Protein AF-A0A1V3IR26-F1 (afdb_monomer)

Radius of gyration: 24.09 Å; Cα contacts (8 Å, |Δi|>4): 72; chains: 1; bounding box: 45×30×76 Å

Solvent-accessible surface area (backbone atoms only — not comparable to full-atom values): 7790 Å² total; per-residue (Å²): 135,75,98,66,91,88,85,86,86,74,95,70,88,86,88,87,86,68,99,61,92,83,86,86,86,71,98,67,89,87,85,87,88,72,95,70,89,87,85,87,87,64,99,83,71,88,87,88,87,68,71,52,48,78,52,74,57,92,97,41,42,51,62,55,57,50,42,51,50,34,50,50,52,16,51,51,26,44,50,58,23,63,40,63,63,95,84,47,71,50,49,95,56,20,68,58,27,42,52,48,17,54,48,26,53,57,52,34,67,68,50,59,74,37,50,104

Mean predicted aligned error: 4.38 Å

Nearest PDB structures (foldseek):
  9fu0-assembly1_T  TM=4.563E-01  e=4.150E+00  Mycolicibacterium smegmatis

Structure (mmCIF, N/CA/C/O backbone):
data_AF-A0A1V3IR26-F1
#
_entry.id   AF-A0A1V3IR26-F1
#
loop_
_atom_site.group_PDB
_atom_site.id
_atom_site.type_symbol
_atom_site.label_atom_id
_atom_site.label_alt_id
_atom_site.label_comp_id
_atom_site.label_asym_id
_atom_site.label_entity_id
_atom_site.label_seq_id
_atom_site.pdbx_PDB_ins_code
_atom_site.Cartn_x
_atom_site.Cartn_y
_atom_site.Cartn_z
_atom_site.occupancy
_atom_site.B_iso_or_equiv
_atom_site.auth_seq_id
_atom_site.auth_comp_id
_atom_site.auth_asym_id
_atom_site.auth_atom_id
_atom_site.pdbx_PDB_model_num
ATOM 1 N N . MET A 1 1 ? -9.470 5.929 36.779 1.00 62.53 1 MET A N 1
ATOM 2 C CA . MET A 1 1 ? -8.457 4.977 36.271 1.00 62.53 1 MET A CA 1
ATOM 3 C C . MET A 1 1 ? -8.829 3.602 36.800 1.00 62.53 1 MET A C 1
ATOM 5 O O . MET A 1 1 ? -9.059 3.490 37.995 1.00 62.53 1 MET A O 1
ATOM 9 N N . THR A 1 2 ? -8.963 2.588 35.948 1.00 69.56 2 THR A N 1
ATOM 10 C CA . THR A 1 2 ? -9.075 1.187 36.389 1.00 69.56 2 THR A CA 1
ATOM 11 C C . THR A 1 2 ? -7.667 0.617 36.512 1.00 69.56 2 THR A C 1
ATOM 13 O O . THR A 1 2 ? -6.951 0.566 35.518 1.00 69.56 2 THR A O 1
ATOM 16 N N . GLY A 1 3 ? -7.253 0.212 37.713 1.00 81.50 3 GLY A N 1
ATOM 17 C CA . GLY A 1 3 ? -5.936 -0.391 37.977 1.00 81.50 3 GLY A CA 1
ATOM 18 C C . GLY A 1 3 ? -5.819 -1.856 37.538 1.00 81.50 3 GLY A C 1
ATOM 19 O O . GLY A 1 3 ? -5.193 -2.647 38.231 1.00 81.50 3 GLY A O 1
ATOM 20 N N . GLY A 1 4 ? -6.474 -2.240 36.440 1.00 90.06 4 GLY A N 1
ATOM 21 C CA . GLY A 1 4 ? -6.583 -3.628 35.991 1.00 90.06 4 GLY A CA 1
ATOM 22 C C . GLY A 1 4 ? -7.334 -3.761 34.665 1.00 90.06 4 GLY A C 1
ATOM 23 O O . GLY A 1 4 ? -7.543 -2.777 33.953 1.00 90.06 4 GLY A O 1
ATOM 24 N N . ASN A 1 5 ? -7.752 -4.984 34.336 1.00 94.88 5 ASN A N 1
ATOM 25 C CA . ASN A 1 5 ? -8.378 -5.300 33.050 1.00 94.88 5 ASN A CA 1
ATOM 26 C C . ASN A 1 5 ? -9.841 -4.836 32.987 1.00 94.88 5 ASN A C 1
ATOM 28 O O . ASN A 1 5 ? -10.590 -4.967 33.955 1.00 94.88 5 ASN A O 1
ATOM 32 N N . LYS A 1 6 ? -10.269 -4.355 31.814 1.00 95.25 6 LYS A N 1
ATOM 33 C CA . LYS A 1 6 ? -11.674 -4.059 31.505 1.00 95.25 6 LYS A CA 1
ATOM 34 C C . LYS A 1 6 ? -12.150 -4.971 30.377 1.00 95.25 6 LYS A C 1
ATOM 36 O O . LYS A 1 6 ? -11.651 -4.867 29.262 1.00 95.25 6 LYS A O 1
ATOM 41 N N . THR A 1 7 ? -13.154 -5.797 30.659 1.00 96.00 7 THR A N 1
ATOM 42 C CA . THR A 1 7 ? -13.801 -6.688 29.682 1.00 96.00 7 THR A CA 1
ATOM 43 C C . THR A 1 7 ? -15.258 -6.276 29.503 1.00 96.00 7 THR A C 1
ATOM 45 O O . THR A 1 7 ? -15.926 -5.930 30.476 1.00 96.00 7 THR A O 1
ATOM 48 N N . VAL A 1 8 ? -15.753 -6.292 28.265 1.00 95.69 8 VAL A N 1
ATOM 49 C CA . VAL A 1 8 ? -17.154 -6.001 27.930 1.00 95.69 8 VAL A CA 1
ATOM 50 C C . VAL A 1 8 ? -17.650 -7.088 26.979 1.00 95.69 8 VAL A C 1
ATOM 52 O O . VAL A 1 8 ? -17.047 -7.287 25.929 1.00 95.69 8 VAL A O 1
ATOM 55 N N . SER A 1 9 ? -18.746 -7.756 27.339 1.00 97.00 9 SER A N 1
ATOM 56 C CA . SER A 1 9 ? -19.413 -8.771 26.515 1.00 97.00 9 SER A CA 1
ATOM 57 C C . SER A 1 9 ? -20.886 -8.407 26.377 1.00 97.00 9 SER A C 1
ATOM 59 O O . SER A 1 9 ? -21.548 -8.137 27.378 1.00 97.00 9 SER A O 1
ATOM 61 N N . VAL A 1 10 ? -21.400 -8.390 25.149 1.00 97.44 10 VAL A N 1
ATOM 62 C CA . VAL A 1 10 ? -22.782 -8.002 24.836 1.00 97.44 10 VAL A CA 1
ATOM 63 C C . VAL A 1 10 ? -23.346 -9.017 23.844 1.00 97.44 10 VAL A C 1
ATOM 65 O O . VAL A 1 10 ? -22.684 -9.335 22.863 1.00 97.44 10 VAL A O 1
ATOM 68 N N . LEU A 1 11 ? -24.542 -9.554 24.113 1.00 97.75 11 LEU A N 1
ATOM 69 C CA . LEU A 1 11 ? -25.213 -10.513 23.217 1.00 97.75 11 LEU A CA 1
ATOM 70 C C . LEU A 1 11 ? -25.931 -9.826 22.045 1.00 97.75 11 LEU A C 1
ATOM 72 O O . LEU A 1 11 ? -26.127 -10.436 20.999 1.00 97.75 11 LEU A O 1
ATOM 76 N N . GLY A 1 12 ? -26.353 -8.576 22.246 1.00 97.56 12 GLY A N 1
ATOM 77 C CA . GLY A 1 12 ? -26.965 -7.729 21.224 1.00 97.56 12 GLY A CA 1
ATOM 78 C C . GLY A 1 12 ? -25.980 -6.724 20.623 1.00 97.56 12 GLY A C 1
ATOM 79 O O . GLY A 1 12 ? -24.772 -6.950 20.582 1.00 97.56 12 GLY A O 1
ATOM 80 N N . SER A 1 13 ? -26.509 -5.587 20.181 1.00 97.69 13 SER A N 1
ATOM 81 C CA . SER A 1 13 ? -25.730 -4.526 19.537 1.00 97.69 13 SER A CA 1
ATOM 82 C C . SER A 1 13 ? -25.064 -3.577 20.537 1.00 97.69 13 SER A C 1
ATOM 84 O O . SER A 1 13 ? -25.556 -3.364 21.645 1.00 97.69 13 SER A O 1
ATOM 86 N N . ILE A 1 14 ? -23.968 -2.949 20.105 1.00 97.62 14 ILE A N 1
ATOM 87 C CA . ILE A 1 14 ? -23.341 -1.807 20.779 1.00 97.62 14 ILE A CA 1
ATOM 88 C C . ILE A 1 14 ? -23.444 -0.597 19.848 1.00 97.62 14 ILE A C 1
ATOM 90 O O . ILE A 1 14 ? -23.010 -0.663 18.699 1.00 97.62 14 ILE A O 1
ATOM 94 N N . ASN A 1 15 ? -23.965 0.517 20.363 1.00 97.19 15 ASN A N 1
ATOM 95 C CA . ASN A 1 15 ? -23.999 1.809 19.682 1.00 97.19 15 ASN A CA 1
ATOM 96 C C . ASN A 1 15 ? -23.235 2.831 20.534 1.00 97.19 15 ASN A C 1
ATOM 98 O O . ASN A 1 15 ? -23.593 3.066 21.686 1.00 97.19 15 ASN A O 1
ATOM 102 N N . ASP A 1 16 ? -22.182 3.423 19.971 1.00 95.69 16 ASP A N 1
ATOM 103 C CA . ASP A 1 16 ? -21.344 4.432 20.627 1.00 95.69 16 ASP A CA 1
ATOM 104 C C . ASP A 1 16 ? -21.339 5.693 19.752 1.00 95.69 16 ASP A C 1
ATOM 106 O O . ASP A 1 16 ? -21.061 5.633 18.553 1.00 95.69 16 ASP A O 1
ATOM 110 N N . THR A 1 17 ? -21.741 6.831 20.311 1.00 97.06 17 THR A N 1
ATOM 111 C CA . THR A 1 17 ? -21.897 8.092 19.577 1.00 97.06 17 THR A CA 1
ATOM 112 C C . THR A 1 17 ? -21.500 9.251 20.478 1.00 97.06 17 THR A C 1
ATOM 114 O O . THR A 1 17 ? -21.850 9.292 21.655 1.00 97.06 17 THR A O 1
ATOM 117 N N . THR A 1 18 ? -20.775 10.210 19.912 1.00 97.38 18 THR A N 1
ATOM 118 C CA . THR A 1 18 ? -20.365 11.450 20.575 1.00 97.38 18 THR A CA 1
ATOM 119 C C . THR A 1 18 ? -20.727 12.631 19.685 1.00 97.38 18 THR A C 1
ATOM 121 O O . THR A 1 18 ? -20.622 12.543 18.465 1.00 97.38 18 THR A O 1
ATOM 124 N N . ALA A 1 19 ? -21.145 13.743 20.288 1.00 97.25 19 ALA A N 1
ATOM 125 C CA . ALA A 1 19 ? -21.438 14.982 19.562 1.00 97.25 19 ALA A CA 1
ATOM 126 C C . ALA A 1 19 ? -20.167 15.739 19.132 1.00 97.25 19 ALA A C 1
ATOM 128 O O . ALA A 1 19 ? -20.236 16.704 18.377 1.00 97.25 19 ALA A O 1
ATOM 129 N N . SER A 1 20 ? -19.008 15.338 19.654 1.00 97.50 20 SER A N 1
ATOM 130 C CA . SER A 1 20 ? -17.724 15.990 19.409 1.00 97.50 20 SER A CA 1
ATOM 131 C C . SER A 1 20 ? -16.597 14.953 19.343 1.00 97.50 20 SER A C 1
ATOM 133 O O . SER A 1 20 ? -16.839 13.767 19.126 1.00 97.50 20 SER A O 1
ATOM 135 N N . ASN A 1 21 ? -15.356 15.386 19.534 1.00 97.38 21 ASN A N 1
ATOM 136 C CA . ASN A 1 21 ? -14.157 14.588 19.308 1.00 97.38 21 ASN A CA 1
ATOM 137 C C . ASN A 1 21 ? -14.120 13.298 20.143 1.00 97.38 21 ASN A C 1
ATOM 139 O O . ASN A 1 21 ? -14.315 13.315 21.359 1.00 97.38 21 ASN A O 1
ATOM 143 N N . ARG A 1 22 ? -13.772 12.184 19.490 1.00 97.44 22 ARG A N 1
ATOM 144 C CA . ARG A 1 22 ? -13.387 10.927 20.140 1.00 97.44 22 ARG A CA 1
ATOM 145 C C . ARG A 1 22 ? -11.908 10.663 19.894 1.00 97.44 22 ARG A C 1
ATOM 147 O O . ARG A 1 22 ? -11.496 10.515 18.748 1.00 97.44 22 ARG A O 1
ATOM 154 N N . THR A 1 23 ? -11.138 10.521 20.968 1.00 97.06 23 THR A N 1
ATOM 155 C CA . THR A 1 23 ? -9.728 10.117 20.905 1.00 97.06 23 THR A CA 1
ATOM 156 C C . THR A 1 23 ? -9.569 8.746 21.546 1.00 97.06 23 THR A C 1
ATOM 158 O O . THR A 1 23 ? -9.988 8.541 22.684 1.00 97.06 23 THR A O 1
ATOM 161 N N . ILE A 1 24 ? -8.954 7.810 20.823 1.00 95.44 24 ILE A N 1
ATOM 162 C CA . ILE A 1 24 ? -8.622 6.471 21.320 1.00 95.44 24 ILE A CA 1
ATOM 163 C C . ILE A 1 24 ? -7.100 6.347 21.336 1.00 95.44 24 ILE A C 1
ATOM 165 O O . ILE A 1 24 ? -6.450 6.581 20.320 1.00 95.44 24 ILE A O 1
ATOM 169 N N . GLY A 1 25 ? -6.540 5.990 22.490 1.00 95.94 25 GLY A N 1
ATOM 170 C CA . GLY A 1 25 ? -5.113 5.733 22.667 1.00 95.94 25 GLY A CA 1
ATOM 171 C C . GLY A 1 25 ? -4.882 4.321 23.191 1.00 95.94 25 GLY A C 1
ATOM 172 O O . GLY A 1 25 ? -5.625 3.836 24.044 1.00 95.94 25 GLY A O 1
ATOM 173 N N . THR A 1 26 ? -3.853 3.650 22.686 1.00 96.56 26 THR A N 1
ATOM 174 C CA . THR A 1 26 ? -3.449 2.312 23.131 1.00 96.56 26 THR A CA 1
ATOM 175 C C . THR A 1 26 ? -1.935 2.305 23.280 1.00 96.56 26 THR A C 1
ATOM 177 O O . THR A 1 26 ? -1.228 2.655 22.343 1.00 96.56 26 THR A O 1
ATOM 180 N N . GLY A 1 27 ? -1.436 1.963 24.471 1.00 96.00 27 GLY A N 1
ATOM 181 C CA . GLY A 1 27 ? 0.009 1.895 24.731 1.00 96.00 27 GLY A CA 1
ATOM 182 C C . GLY A 1 27 ? 0.673 0.612 24.218 1.00 96.00 27 GLY A C 1
ATOM 183 O O . GLY A 1 27 ? 1.890 0.567 24.093 1.00 96.00 27 GLY A O 1
ATOM 184 N N . GLY A 1 28 ? -0.124 -0.423 23.937 1.00 96.12 28 GLY A N 1
ATOM 185 C CA . GLY A 1 28 ? 0.304 -1.676 23.311 1.00 96.12 28 GLY A CA 1
ATOM 186 C C . GLY A 1 28 ? -0.387 -1.897 21.964 1.00 96.12 28 GLY A C 1
ATOM 187 O O . GLY A 1 28 ? -0.658 -0.951 21.229 1.00 96.12 28 GLY A O 1
ATOM 188 N N . THR A 1 29 ? -0.718 -3.148 21.651 1.00 97.00 29 THR A N 1
ATOM 189 C CA . THR A 1 29 ? -1.381 -3.519 20.393 1.00 97.00 29 THR A CA 1
ATOM 190 C C . THR A 1 29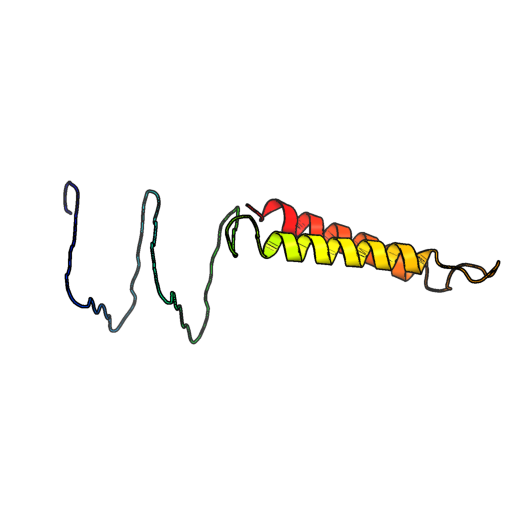 ? -2.895 -3.299 20.446 1.00 97.00 29 THR A C 1
ATOM 192 O O . THR A 1 29 ? -3.561 -3.753 21.377 1.00 97.00 29 THR A O 1
ATOM 195 N N . LEU A 1 30 ? -3.451 -2.670 19.407 1.00 96.88 30 LEU A N 1
ATOM 196 C CA . LEU A 1 30 ? -4.887 -2.666 19.117 1.00 96.88 30 LEU A CA 1
ATOM 197 C C . LEU A 1 30 ? -5.192 -3.763 18.085 1.00 96.88 30 LEU A C 1
ATOM 199 O O . LEU A 1 30 ? -4.605 -3.762 17.007 1.00 96.88 30 LEU A O 1
ATOM 203 N N . GLN A 1 31 ? -6.104 -4.685 18.403 1.00 97.44 31 GLN A N 1
ATOM 204 C CA . GLN A 1 31 ? -6.561 -5.736 17.487 1.00 97.44 31 GLN A CA 1
ATOM 205 C C . GLN A 1 31 ? -8.082 -5.677 17.335 1.00 97.44 31 GLN A C 1
ATOM 207 O O . GLN A 1 31 ? -8.816 -5.803 18.314 1.00 97.44 31 GLN A O 1
ATOM 212 N N . GLU A 1 32 ? -8.546 -5.539 16.095 1.00 96.31 32 GLU A N 1
ATOM 213 C CA . GLU A 1 32 ? -9.963 -5.542 15.729 1.00 96.31 32 GLU A CA 1
ATOM 214 C C . GLU A 1 32 ? -10.258 -6.817 14.925 1.00 96.31 32 GLU A C 1
ATOM 216 O O . GLU A 1 32 ? -9.619 -7.073 13.907 1.00 96.31 32 GLU A O 1
ATOM 221 N N . LYS A 1 33 ? -11.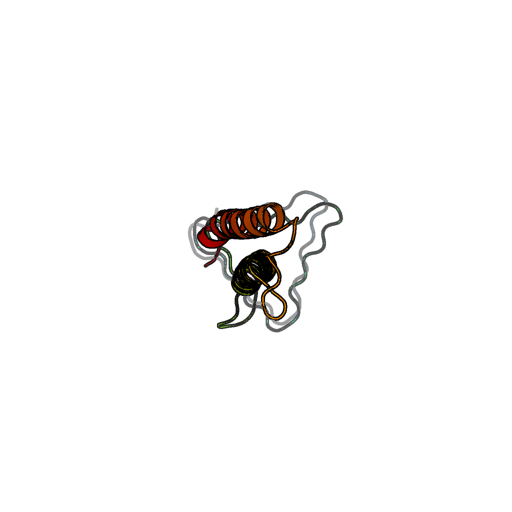203 -7.645 15.389 1.00 96.81 33 LYS A N 1
ATOM 222 C CA . LYS A 1 33 ? -11.653 -8.856 14.681 1.00 96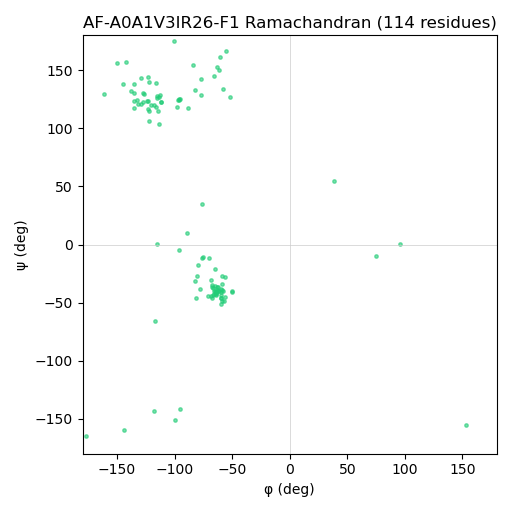.81 33 LYS A CA 1
ATOM 223 C C . LYS A 1 33 ? -13.106 -8.676 14.274 1.00 96.81 33 LYS A C 1
ATOM 225 O O . LYS A 1 33 ? -13.973 -8.567 15.137 1.00 96.81 33 LYS A O 1
ATOM 230 N N . ILE A 1 34 ? -13.363 -8.631 12.972 1.00 97.50 34 ILE A N 1
ATOM 231 C CA . ILE A 1 34 ? -14.675 -8.317 12.404 1.00 97.50 34 ILE A CA 1
ATOM 232 C C . ILE A 1 34 ? -15.008 -9.408 11.388 1.00 97.50 34 ILE A C 1
ATOM 234 O O . ILE A 1 34 ? -14.248 -9.628 10.453 1.00 97.50 34 ILE A O 1
ATOM 238 N N . VAL A 1 35 ? -16.126 -10.110 11.592 1.00 97.81 35 VAL A N 1
ATOM 239 C CA . VAL A 1 35 ? -16.597 -11.157 10.663 1.00 97.81 35 VAL A CA 1
ATOM 240 C C . VAL A 1 35 ? -17.263 -10.542 9.430 1.00 97.81 35 VAL A C 1
ATOM 242 O O . VAL A 1 35 ? -17.126 -11.058 8.327 1.00 97.81 35 VAL A O 1
ATOM 245 N N . GLY A 1 36 ? -18.012 -9.455 9.632 1.00 97.00 36 GLY A N 1
ATOM 246 C CA . GLY A 1 36 ? -18.722 -8.740 8.576 1.00 97.00 36 GLY A CA 1
ATOM 247 C C . GLY A 1 36 ? -17.936 -7.551 8.022 1.00 97.00 36 GLY A C 1
ATOM 248 O O . GLY A 1 36 ? -16.719 -7.585 7.869 1.00 97.00 36 GLY A O 1
ATOM 249 N N . LEU A 1 37 ? -18.656 -6.469 7.732 1.00 96.88 37 LEU A N 1
ATOM 250 C CA . LEU A 1 37 ? -18.093 -5.245 7.173 1.00 96.88 37 LEU A CA 1
ATOM 251 C C . LEU A 1 37 ? -17.368 -4.407 8.236 1.00 96.88 37 LEU A C 1
ATOM 253 O O . LEU A 1 37 ? -17.954 -4.029 9.250 1.00 96.88 37 LEU A O 1
ATOM 257 N N . ALA A 1 38 ? -16.125 -4.031 7.941 1.00 97.25 38 ALA A N 1
ATOM 258 C CA . ALA A 1 38 ? -15.442 -2.916 8.584 1.00 97.25 38 ALA A CA 1
ATOM 259 C C . ALA A 1 38 ? -15.557 -1.674 7.686 1.00 97.25 38 ALA A C 1
ATOM 261 O O . ALA A 1 38 ? -15.060 -1.679 6.561 1.00 97.25 38 ALA A O 1
ATOM 262 N N . GLN A 1 39 ? -16.200 -0.606 8.165 1.00 96.75 39 GLN A N 1
ATOM 263 C CA . GLN A 1 39 ? -16.400 0.623 7.392 1.00 96.75 39 GLN A CA 1
ATOM 264 C C . GLN A 1 39 ? -15.916 1.845 8.179 1.00 96.75 39 GLN A C 1
ATOM 266 O O . GLN A 1 39 ? -16.289 2.037 9.334 1.00 96.75 39 GLN A O 1
ATOM 271 N N . ARG A 1 40 ? -15.105 2.694 7.535 1.00 96.19 40 ARG A N 1
ATOM 272 C CA . ARG A 1 40 ? -14.724 4.023 8.038 1.00 96.19 40 ARG A CA 1
ATOM 273 C C . ARG A 1 40 ? -15.125 5.070 7.009 1.00 96.19 40 ARG A C 1
ATOM 275 O O . ARG A 1 40 ? -14.588 5.079 5.904 1.00 96.19 40 ARG A O 1
ATOM 282 N N . VAL A 1 41 ? -16.062 5.938 7.374 1.00 97.19 41 VAL A N 1
ATOM 283 C CA . VAL A 1 41 ? -16.535 7.038 6.523 1.00 97.19 41 VAL A CA 1
ATOM 284 C C . VAL A 1 41 ? -16.097 8.347 7.158 1.00 97.19 41 VAL A C 1
ATOM 286 O O . VAL A 1 41 ? -16.303 8.561 8.349 1.00 97.19 41 VAL A O 1
ATOM 289 N N . SER A 1 42 ? -15.452 9.195 6.368 1.00 97.12 42 SER A N 1
ATOM 290 C CA . SER A 1 42 ? -15.038 10.534 6.767 1.00 97.12 42 SER A CA 1
ATOM 291 C C . SER A 1 42 ? -15.324 11.467 5.603 1.00 97.12 42 SER A C 1
ATOM 293 O O . SER A 1 42 ? -14.930 11.154 4.480 1.00 97.12 42 SER A O 1
ATOM 295 N N . ASP A 1 43 ? -15.964 12.600 5.882 1.00 97.31 43 ASP A N 1
ATOM 296 C CA . ASP A 1 43 ? -16.222 13.641 4.879 1.00 97.31 43 ASP A CA 1
ATOM 297 C C . ASP A 1 43 ? -14.963 14.460 4.552 1.00 97.31 43 ASP A C 1
ATOM 299 O O . ASP A 1 43 ? -14.940 15.212 3.581 1.00 97.31 43 ASP A O 1
ATOM 303 N N . GLU A 1 44 ? -13.897 14.300 5.344 1.00 97.62 44 GLU A N 1
ATOM 304 C CA . GLU A 1 44 ? -12.6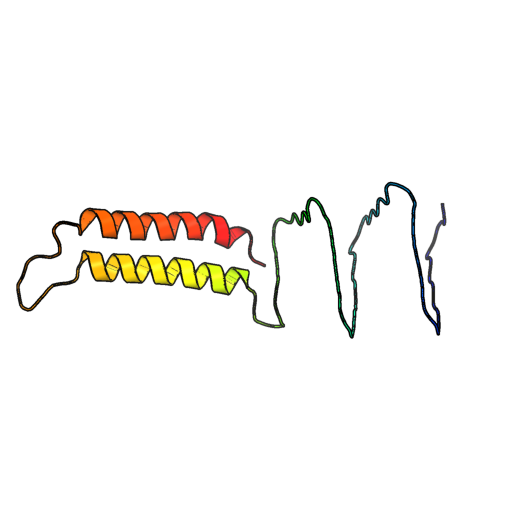51 15.046 5.178 1.00 97.62 44 GLU A CA 1
ATOM 305 C C . GLU A 1 44 ? -11.458 14.142 4.852 1.00 97.62 44 GLU A C 1
ATOM 307 O O . GLU A 1 44 ? -10.846 14.265 3.791 1.00 97.62 44 GLU A O 1
ATOM 312 N N . LYS A 1 45 ? -11.051 13.267 5.784 1.00 95.88 45 LYS A N 1
ATOM 313 C CA . LYS A 1 45 ? -9.769 12.559 5.682 1.00 95.88 45 LYS A CA 1
ATOM 314 C C . LYS A 1 45 ? -9.703 11.317 6.556 1.00 95.88 45 LYS A C 1
ATOM 316 O O . LYS A 1 45 ? -9.796 11.389 7.779 1.00 95.88 45 LYS A O 1
ATOM 321 N N . ASN A 1 46 ? -9.308 10.211 5.933 1.00 96.38 46 ASN A N 1
ATOM 322 C CA . ASN A 1 46 ? -8.729 9.066 6.626 1.00 96.38 46 ASN A CA 1
ATOM 323 C C . ASN A 1 46 ? -7.199 9.154 6.563 1.00 96.38 46 ASN A C 1
ATOM 325 O O . ASN A 1 46 ? -6.624 9.272 5.483 1.00 96.38 46 ASN A O 1
ATOM 329 N N . LYS A 1 47 ? -6.525 9.110 7.718 1.00 96.88 47 LYS A N 1
ATOM 330 C CA . LYS A 1 47 ? -5.058 9.121 7.805 1.00 96.88 47 LYS A CA 1
ATOM 331 C C . LYS A 1 47 ? -4.579 7.886 8.565 1.00 96.88 47 LYS A C 1
ATOM 333 O O . LYS A 1 47 ? -4.867 7.744 9.748 1.00 96.88 47 LYS A O 1
ATOM 338 N N . LEU A 1 48 ? -3.829 7.028 7.877 1.00 95.50 48 LEU A N 1
ATOM 339 C CA . LEU A 1 48 ? -3.177 5.835 8.419 1.00 95.50 48 LEU A CA 1
ATOM 340 C C . LEU A 1 48 ? -1.669 6.030 8.250 1.00 95.50 48 LEU A C 1
ATOM 342 O O . LEU A 1 48 ? -1.210 6.265 7.135 1.00 95.50 48 LEU A O 1
ATOM 346 N N . VAL A 1 49 ? -0.913 6.023 9.347 1.00 96.12 49 VAL A N 1
ATOM 347 C CA . VAL A 1 49 ? 0.538 6.259 9.326 1.00 96.12 49 VAL A CA 1
ATOM 348 C C . VAL A 1 49 ? 1.217 5.186 10.152 1.00 96.12 49 VAL A C 1
ATOM 350 O O . VAL A 1 49 ? 0.956 5.073 11.347 1.00 96.12 49 VAL A O 1
ATOM 353 N N . ALA A 1 50 ? 2.099 4.435 9.506 1.00 95.81 50 ALA A N 1
ATOM 354 C CA . ALA A 1 50 ? 2.931 3.420 10.123 1.00 95.81 50 ALA A CA 1
ATOM 355 C C . ALA A 1 50 ? 4.251 3.299 9.340 1.00 95.81 50 ALA A C 1
ATOM 357 O O . ALA A 1 50 ? 4.279 3.659 8.160 1.00 95.81 50 ALA A O 1
ATOM 358 N N . PRO A 1 51 ? 5.336 2.810 9.966 1.00 96.75 51 PRO A N 1
ATOM 359 C CA . PRO A 1 51 ? 6.571 2.491 9.251 1.00 96.75 51 PRO A CA 1
ATOM 360 C C . PRO A 1 51 ? 6.380 1.386 8.207 1.00 96.75 51 PRO A C 1
ATOM 362 O O . PRO A 1 51 ? 6.913 1.502 7.113 1.00 96.75 51 PRO A O 1
ATOM 365 N N . LEU A 1 52 ? 5.594 0.356 8.542 1.00 97.25 52 LEU A N 1
ATOM 366 C CA . LEU A 1 52 ? 5.232 -0.758 7.666 1.00 97.25 52 LEU A CA 1
ATOM 367 C C . LEU A 1 52 ? 3.712 -0.847 7.556 1.00 97.25 52 LEU A C 1
ATOM 369 O O . LEU A 1 52 ? 3.003 -0.551 8.520 1.00 97.25 52 LEU A O 1
ATOM 373 N N . SER A 1 53 ? 3.214 -1.208 6.377 1.00 96.50 53 SER A N 1
ATOM 374 C CA . SER A 1 53 ? 1.786 -1.294 6.089 1.00 96.50 53 SER A CA 1
ATOM 375 C C . SER A 1 53 ? 1.428 -2.564 5.322 1.00 96.50 53 SER A C 1
ATOM 377 O O . SER A 1 53 ? 2.076 -2.936 4.339 1.00 96.50 53 SER A O 1
ATOM 379 N N . TYR A 1 54 ? 0.311 -3.160 5.730 1.00 97.06 54 TYR A N 1
ATOM 380 C CA . TYR A 1 54 ? -0.327 -4.284 5.066 1.00 97.06 54 TYR A CA 1
ATOM 381 C C . TYR A 1 54 ? -1.796 -3.973 4.804 1.00 97.06 54 TYR A C 1
ATOM 383 O O . TYR A 1 54 ? -2.558 -3.686 5.728 1.00 97.06 54 TYR A O 1
ATOM 391 N N . VAL A 1 55 ? -2.208 -4.036 3.540 1.00 96.62 55 VAL A N 1
ATOM 392 C CA . VAL A 1 55 ? -3.622 -3.953 3.157 1.00 96.62 55 VAL A CA 1
ATOM 393 C C . VAL A 1 55 ? -3.883 -5.039 2.128 1.00 96.62 55 VAL A C 1
ATOM 395 O O . VAL A 1 55 ? -3.294 -5.012 1.052 1.00 96.62 55 VAL A O 1
ATOM 398 N N . GLY A 1 56 ? -4.757 -5.989 2.443 1.00 95.88 56 GLY A N 1
ATOM 399 C CA . GLY A 1 56 ? -5.098 -7.091 1.547 1.00 95.88 56 GLY A CA 1
ATOM 400 C C . GLY A 1 56 ? -5.558 -8.336 2.302 1.00 95.88 56 GLY A C 1
ATOM 401 O O . GLY A 1 56 ? -6.067 -8.231 3.417 1.00 95.88 56 GLY A O 1
ATOM 402 N N . SER A 1 57 ? -5.408 -9.505 1.684 1.00 95.31 57 SER A N 1
ATOM 403 C CA . SER A 1 57 ? -5.748 -10.816 2.260 1.00 95.31 57 SER A CA 1
ATOM 404 C C . SER A 1 57 ? -4.503 -11.519 2.778 1.00 95.31 57 SER A C 1
ATOM 406 O O . SER A 1 57 ? -3.411 -11.041 2.528 1.00 95.31 57 SER A O 1
ATOM 408 N N . GLU A 1 58 ? -4.619 -12.678 3.425 1.00 90.81 58 GLU A N 1
ATOM 409 C CA . GLU A 1 58 ? -3.454 -13.512 3.752 1.00 90.81 58 GLU A CA 1
ATOM 410 C C . GLU A 1 58 ? -2.594 -13.778 2.500 1.00 90.81 58 GLU A C 1
ATOM 412 O O . GLU A 1 58 ? -3.112 -14.157 1.449 1.00 90.81 58 GLU A O 1
ATOM 417 N N . GLY A 1 59 ? -1.293 -13.490 2.589 1.00 89.00 59 GLY A N 1
ATOM 418 C CA . GLY A 1 59 ? -0.328 -13.677 1.501 1.00 89.00 59 GLY A CA 1
ATOM 419 C C . GLY A 1 59 ? -0.378 -12.650 0.361 1.00 89.00 59 GLY A C 1
ATOM 420 O O . GLY A 1 59 ? 0.539 -12.633 -0.456 1.00 89.00 59 GLY A O 1
ATOM 421 N N . GLN A 1 60 ? -1.386 -11.772 0.303 1.00 94.94 60 GLN A N 1
ATOM 422 C CA . GLN A 1 60 ? -1.487 -10.734 -0.723 1.00 94.94 60 GLN A CA 1
ATOM 423 C C . GLN A 1 60 ? -1.553 -9.339 -0.104 1.00 94.94 60 GLN A C 1
ATOM 425 O O . GLN A 1 60 ? -2.594 -8.910 0.391 1.00 94.94 60 GLN A O 1
ATOM 430 N N . ASN A 1 61 ? -0.453 -8.595 -0.220 1.00 97.25 61 ASN A N 1
ATOM 431 C CA . ASN A 1 61 ? -0.386 -7.183 0.144 1.00 97.25 61 ASN A CA 1
ATOM 432 C C . ASN A 1 61 ? -0.568 -6.314 -1.113 1.00 97.25 61 ASN A C 1
ATOM 434 O O . ASN A 1 61 ? 0.180 -6.448 -2.083 1.00 97.25 61 ASN A O 1
ATOM 438 N N . ILE A 1 62 ? -1.539 -5.402 -1.106 1.00 97.94 62 ILE A N 1
ATOM 439 C CA . ILE A 1 62 ? -1.799 -4.467 -2.210 1.00 97.94 62 ILE A CA 1
ATOM 440 C C . ILE A 1 62 ? -0.572 -3.594 -2.493 1.00 97.94 62 ILE A C 1
ATOM 442 O O . ILE A 1 62 ? -0.299 -3.282 -3.650 1.00 97.94 62 ILE A O 1
ATOM 446 N N . PHE A 1 63 ? 0.212 -3.236 -1.473 1.00 97.62 63 PHE A N 1
ATOM 447 C CA . PHE A 1 63 ? 1.424 -2.449 -1.694 1.00 97.62 63 PHE A CA 1
ATOM 448 C C . PHE A 1 63 ? 2.511 -3.238 -2.431 1.00 97.62 63 PHE A C 1
ATOM 450 O O . PHE A 1 63 ? 3.239 -2.636 -3.218 1.00 97.62 63 PHE A O 1
ATOM 457 N N . ARG A 1 64 ? 2.576 -4.570 -2.265 1.00 97.38 64 ARG A N 1
ATOM 458 C CA . ARG A 1 64 ? 3.439 -5.431 -3.097 1.00 97.38 64 ARG A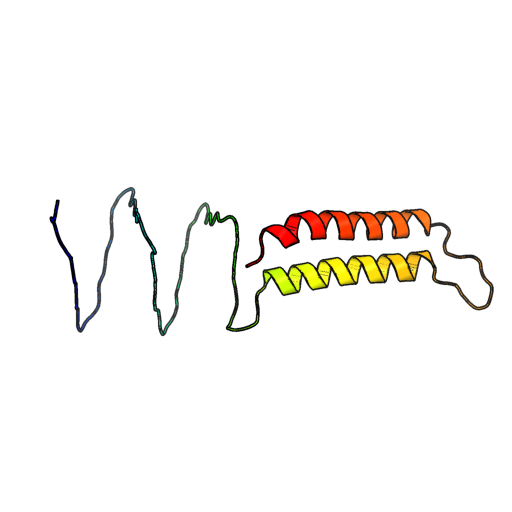 CA 1
ATOM 459 C C . ARG A 1 64 ? 2.964 -5.461 -4.545 1.00 97.38 64 ARG A C 1
ATOM 461 O O . ARG A 1 64 ? 3.769 -5.258 -5.439 1.00 97.38 64 ARG A O 1
ATOM 468 N N . LEU A 1 65 ? 1.656 -5.584 -4.786 1.00 97.94 65 LEU A N 1
ATOM 469 C CA . LEU A 1 65 ? 1.116 -5.510 -6.153 1.00 97.94 65 LEU A CA 1
ATOM 470 C C . LEU A 1 65 ? 1.434 -4.171 -6.826 1.00 97.94 65 LEU A C 1
ATOM 472 O O . LEU A 1 65 ? 1.747 -4.121 -8.016 1.00 97.94 65 LEU A O 1
ATOM 476 N N . LEU A 1 66 ? 1.374 -3.075 -6.068 1.00 98.25 66 LEU A N 1
ATOM 477 C CA . LEU A 1 66 ? 1.768 -1.760 -6.559 1.00 98.25 66 LEU A CA 1
ATOM 478 C C . LEU A 1 66 ? 3.275 -1.697 -6.861 1.00 98.25 66 LEU A C 1
ATOM 480 O O . LEU A 1 66 ? 3.658 -1.158 -7.897 1.00 98.25 66 LEU A O 1
ATOM 484 N N . GLU A 1 67 ? 4.118 -2.262 -5.994 1.00 98.31 67 GLU A N 1
ATOM 485 C CA . GLU A 1 67 ? 5.564 -2.384 -6.211 1.00 98.31 67 GLU A CA 1
ATOM 486 C C . GLU A 1 67 ? 5.887 -3.149 -7.503 1.00 98.31 67 GLU A C 1
ATOM 488 O O . GLU A 1 67 ? 6.656 -2.655 -8.333 1.00 98.31 67 GLU A O 1
ATOM 493 N N . ASP A 1 68 ? 5.256 -4.306 -7.701 1.00 98.31 68 ASP A N 1
ATOM 494 C CA . ASP A 1 68 ? 5.415 -5.146 -8.891 1.00 98.31 68 ASP A CA 1
ATOM 495 C C . ASP A 1 68 ? 4.944 -4.419 -10.150 1.00 98.31 68 ASP A C 1
ATOM 497 O O . ASP A 1 68 ? 5.601 -4.460 -11.189 1.00 98.31 68 ASP A O 1
ATOM 501 N N . THR A 1 69 ? 3.846 -3.667 -10.053 1.00 98.50 69 THR A N 1
ATOM 502 C CA . THR A 1 69 ? 3.347 -2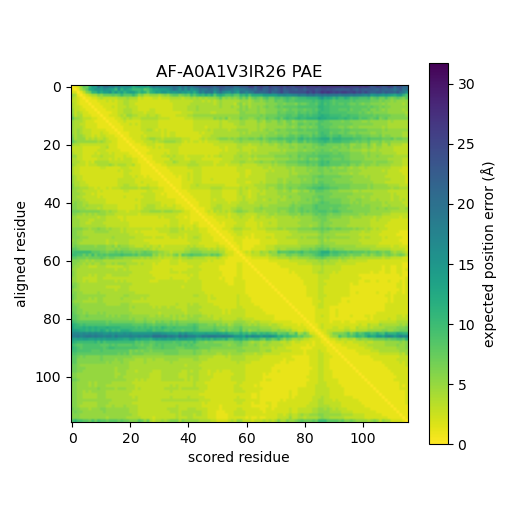.851 -11.166 1.00 98.50 69 THR A CA 1
ATOM 503 C C . THR A 1 69 ? 4.347 -1.753 -11.544 1.00 98.50 69 THR A C 1
ATOM 505 O O . THR A 1 69 ? 4.607 -1.531 -12.726 1.00 98.50 69 THR A O 1
ATOM 508 N N . ILE A 1 70 ? 4.950 -1.070 -10.563 1.00 98.69 70 ILE A N 1
ATOM 509 C CA . ILE A 1 70 ? 5.982 -0.050 -10.814 1.00 98.69 70 ILE A CA 1
ATOM 510 C C . ILE A 1 70 ? 7.224 -0.688 -11.447 1.00 98.69 70 ILE A C 1
ATOM 512 O O . ILE A 1 70 ? 7.799 -0.119 -12.377 1.00 98.69 70 ILE A O 1
ATOM 516 N N . GLN A 1 71 ? 7.626 -1.867 -10.969 1.00 98.56 71 GLN A N 1
ATOM 517 C CA . GLN A 1 71 ? 8.734 -2.627 -11.542 1.00 98.56 71 GLN A CA 1
ATOM 518 C C . GLN A 1 71 ? 8.461 -2.982 -13.010 1.00 98.56 71 GLN A C 1
ATOM 520 O O . GLN A 1 71 ? 9.276 -2.657 -13.874 1.00 98.56 71 GLN A O 1
ATOM 525 N N . LEU A 1 72 ? 7.292 -3.561 -13.298 1.00 98.75 72 LEU A N 1
ATOM 526 C CA . LEU A 1 72 ? 6.876 -3.936 -14.647 1.00 98.75 72 LEU A CA 1
ATOM 527 C C . LEU A 1 72 ? 6.865 -2.728 -15.595 1.00 98.75 72 LEU A C 1
ATOM 529 O O . LEU A 1 72 ? 7.323 -2.827 -16.730 1.00 98.75 72 LEU A O 1
ATOM 533 N N . LEU A 1 73 ? 6.409 -1.559 -15.133 1.00 98.62 73 LEU A N 1
ATOM 534 C CA . LEU A 1 73 ? 6.474 -0.324 -15.924 1.00 98.62 73 LEU A CA 1
ATOM 535 C C . LEU A 1 73 ? 7.918 0.074 -16.270 1.00 98.62 73 LEU A C 1
ATOM 537 O O . LEU A 1 73 ? 8.184 0.514 -17.390 1.00 98.62 73 LEU A O 1
ATOM 541 N N . GLY A 1 74 ? 8.856 -0.089 -15.334 1.00 98.56 74 GLY A N 1
ATOM 542 C CA . GLY A 1 74 ? 10.276 0.172 -15.575 1.00 98.56 74 GLY A CA 1
ATOM 543 C C . GLY A 1 74 ? 10.907 -0.803 -16.571 1.00 98.56 74 GLY A C 1
ATOM 544 O O . GLY A 1 74 ? 11.722 -0.392 -17.402 1.00 98.56 74 GLY A O 1
ATOM 545 N N . GLU A 1 75 ? 10.506 -2.071 -16.522 1.00 98.62 75 GLU A N 1
ATOM 546 C CA . GLU A 1 75 ? 10.934 -3.116 -17.457 1.00 98.62 75 GLU A CA 1
ATOM 547 C C . GLU A 1 75 ? 10.392 -2.873 -18.864 1.00 98.62 75 GLU A C 1
ATOM 549 O O . GLU A 1 75 ? 11.158 -2.897 -19.827 1.00 98.62 75 GLU A O 1
ATOM 554 N N . VAL A 1 76 ? 9.104 -2.538 -18.991 1.00 98.62 76 VAL A N 1
ATOM 555 C CA . VAL A 1 76 ? 8.494 -2.164 -20.274 1.00 98.62 76 VAL A CA 1
ATOM 556 C C . VAL A 1 76 ? 9.197 -0.944 -20.865 1.00 98.62 76 VAL A C 1
ATOM 558 O O . VAL A 1 76 ? 9.574 -0.970 -22.034 1.00 98.62 76 VAL A O 1
ATOM 561 N N . ALA A 1 77 ? 9.449 0.103 -20.073 1.00 98.56 77 ALA A N 1
ATOM 562 C CA . ALA A 1 77 ? 10.181 1.276 -20.551 1.00 98.56 77 ALA A CA 1
ATOM 563 C C . ALA A 1 77 ? 11.600 0.917 -21.034 1.00 98.56 77 ALA A C 1
ATOM 565 O O . ALA A 1 77 ? 12.027 1.383 -22.089 1.00 98.56 77 ALA A O 1
ATOM 566 N N . SER A 1 78 ? 12.310 0.034 -20.326 1.00 98.31 78 SER A N 1
ATOM 567 C CA . SER A 1 78 ? 13.628 -0.457 -20.752 1.00 98.31 78 SER A CA 1
ATOM 568 C C . SER A 1 78 ? 13.563 -1.256 -22.060 1.00 98.31 78 SER A C 1
ATOM 570 O O . SER A 1 78 ? 14.417 -1.092 -22.935 1.00 98.31 78 SER A O 1
ATOM 572 N N . ALA A 1 79 ? 12.546 -2.105 -22.218 1.00 98.19 79 ALA A N 1
ATOM 573 C CA . ALA A 1 79 ? 12.336 -2.881 -23.437 1.00 98.19 79 ALA A CA 1
ATOM 574 C C . ALA A 1 79 ? 12.042 -1.961 -24.631 1.00 98.19 79 ALA A C 1
ATOM 576 O O . ALA A 1 79 ? 12.626 -2.118 -25.699 1.00 98.19 79 ALA A O 1
ATOM 577 N N . VAL A 1 80 ? 11.204 -0.939 -24.440 1.00 97.62 80 VAL A N 1
ATOM 578 C CA . VAL A 1 80 ? 10.894 0.045 -25.484 1.00 97.62 80 VAL A CA 1
ATOM 579 C C . VAL A 1 80 ? 12.110 0.913 -25.820 1.00 97.62 80 VAL A C 1
ATOM 581 O O . VAL A 1 80 ? 12.329 1.207 -26.992 1.00 97.62 80 VAL A O 1
ATOM 584 N N . ALA A 1 81 ? 12.949 1.280 -24.848 1.00 97.94 81 ALA A N 1
ATOM 585 C CA . ALA A 1 81 ? 14.163 2.063 -25.101 1.00 97.94 81 ALA A CA 1
ATOM 586 C C . ALA A 1 81 ? 15.140 1.376 -26.071 1.00 97.94 81 ALA A C 1
ATOM 588 O O . ALA A 1 81 ? 15.911 2.049 -26.752 1.00 97.94 81 ALA A O 1
ATOM 589 N N . THR A 1 82 ? 15.104 0.045 -26.119 1.00 95.62 82 THR A N 1
ATOM 590 C CA . THR A 1 82 ? 16.060 -0.790 -26.855 1.00 95.62 82 THR A CA 1
ATOM 591 C C . THR A 1 82 ? 15.424 -1.571 -28.003 1.00 95.62 82 THR A C 1
ATOM 593 O O . THR A 1 82 ? 16.124 -2.307 -28.700 1.00 95.62 82 THR A O 1
ATOM 596 N N . HIS A 1 83 ? 14.115 -1.418 -28.233 1.00 95.69 83 HIS A N 1
ATOM 597 C CA . HIS A 1 83 ? 13.437 -2.151 -29.297 1.00 95.69 83 HIS A CA 1
ATOM 598 C C . HIS A 1 83 ? 13.944 -1.717 -30.677 1.00 95.69 83 HIS A C 1
ATOM 600 O O . HIS A 1 83 ? 14.259 -0.553 -30.908 1.00 95.69 83 HIS A O 1
ATOM 606 N N . THR A 1 84 ? 14.014 -2.662 -31.611 1.00 95.25 84 THR A N 1
ATOM 607 C CA . THR A 1 84 ? 14.441 -2.417 -32.994 1.00 95.25 84 THR A CA 1
ATOM 608 C C . THR A 1 84 ? 13.604 -3.257 -33.956 1.00 95.25 84 THR A C 1
ATOM 610 O O . THR A 1 84 ? 13.052 -4.293 -33.578 1.00 95.25 84 THR A O 1
ATOM 613 N N . HIS A 1 85 ? 13.522 -2.841 -35.221 1.00 91.75 85 HIS A N 1
ATOM 614 C CA . HIS A 1 85 ? 12.883 -3.604 -36.292 1.00 91.75 85 HIS A CA 1
ATOM 615 C C . HIS A 1 85 ? 13.932 -4.044 -37.313 1.00 91.75 85 HIS A C 1
ATOM 617 O O . HIS A 1 85 ? 14.380 -3.240 -38.125 1.00 91.75 85 HIS A O 1
ATOM 623 N N . ARG A 1 86 ? 14.319 -5.330 -37.281 1.00 88.94 86 ARG A N 1
ATOM 624 C CA . ARG A 1 86 ? 15.205 -5.991 -38.269 1.00 88.94 86 ARG A CA 1
ATOM 625 C C . ARG A 1 86 ? 16.362 -5.100 -38.770 1.00 88.94 86 ARG A C 1
ATOM 627 O O . ARG A 1 86 ? 16.533 -4.921 -39.971 1.00 88.94 86 ARG A O 1
ATOM 634 N N . GLY A 1 87 ? 17.155 -4.564 -37.843 1.00 82.81 87 GLY A N 1
ATOM 635 C CA . GLY A 1 87 ? 18.354 -3.775 -38.157 1.00 82.81 87 GLY A CA 1
ATOM 636 C C . GLY A 1 87 ? 18.160 -2.256 -38.183 1.00 82.81 87 GLY A C 1
ATOM 637 O O . GLY A 1 87 ? 19.133 -1.544 -38.414 1.00 82.81 87 GLY A O 1
ATOM 638 N N . SER A 1 88 ? 16.953 -1.743 -37.915 1.00 93.19 88 SER A N 1
ATOM 639 C CA . SER A 1 88 ? 16.769 -0.316 -37.627 1.00 93.19 88 SER A CA 1
ATOM 640 C C . SER A 1 88 ? 17.515 0.087 -36.345 1.00 93.19 88 SER A C 1
ATOM 642 O O . SER A 1 88 ? 17.663 -0.745 -35.442 1.00 93.19 88 SER A O 1
ATOM 644 N N . PRO A 1 89 ? 17.936 1.358 -36.208 1.00 94.12 89 PRO A N 1
ATOM 645 C CA . PRO A 1 89 ? 18.374 1.863 -34.913 1.00 94.12 89 PRO A CA 1
ATOM 646 C C . PRO A 1 89 ? 17.227 1.787 -33.882 1.00 94.12 89 PRO A C 1
ATOM 648 O O . PRO A 1 89 ? 16.054 1.672 -34.271 1.00 94.12 89 PRO A O 1
ATOM 651 N N . PRO A 1 90 ? 17.550 1.849 -32.575 1.00 95.81 90 PRO A N 1
ATOM 652 C CA . PRO A 1 90 ? 16.563 2.107 -31.532 1.00 95.81 90 PRO A CA 1
ATOM 653 C C . PRO A 1 90 ? 15.794 3.415 -31.785 1.00 95.81 90 PRO A C 1
ATOM 655 O O . PRO A 1 90 ? 16.231 4.236 -32.594 1.00 95.81 90 PRO A O 1
ATOM 658 N N . PRO A 1 91 ? 14.678 3.656 -31.078 1.00 96.06 91 PRO A N 1
ATOM 659 C CA . PRO A 1 91 ? 13.880 4.862 -31.267 1.00 96.06 91 PRO A CA 1
ATOM 660 C C . PRO A 1 91 ? 14.671 6.129 -30.955 1.00 96.06 91 PRO A C 1
ATOM 662 O O . PRO A 1 91 ? 15.474 6.153 -30.016 1.00 96.06 91 PRO A O 1
ATOM 665 N N . ASP A 1 92 ? 14.329 7.2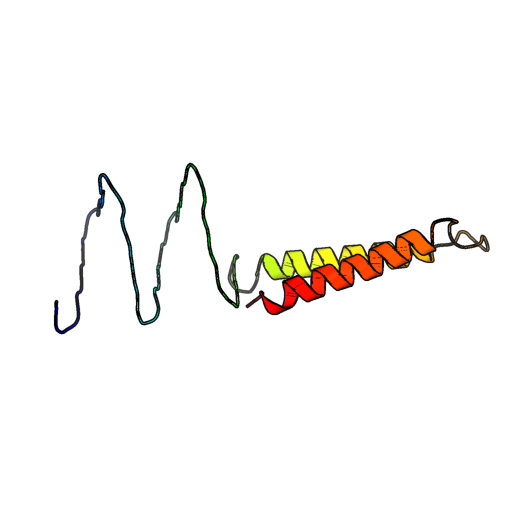20 -31.637 1.00 97.56 92 ASP A N 1
ATOM 666 C CA . ASP A 1 92 ? 14.866 8.556 -31.345 1.00 97.56 92 ASP A CA 1
ATOM 667 C C . ASP A 1 92 ? 14.619 8.963 -29.877 1.00 97.56 92 ASP A C 1
ATOM 669 O O . ASP A 1 92 ? 15.395 9.698 -2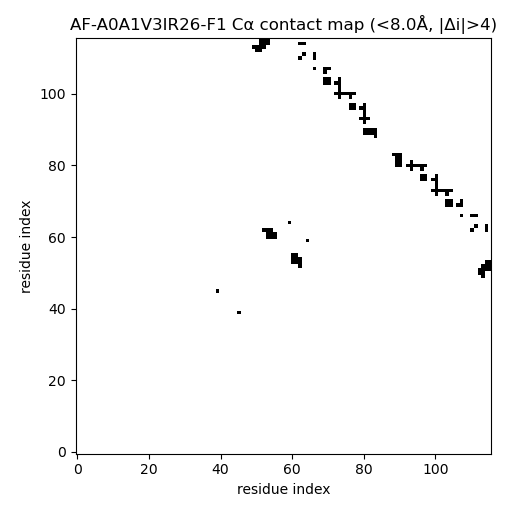9.271 1.00 97.56 92 ASP A O 1
ATOM 673 N N . GLN A 1 93 ? 13.554 8.434 -29.264 1.00 97.62 93 GLN A N 1
ATOM 674 C CA . GLN A 1 93 ? 13.167 8.656 -27.869 1.00 97.62 93 GLN A CA 1
ATOM 675 C C . GLN A 1 93 ? 13.795 7.656 -26.878 1.00 97.62 93 GLN A C 1
ATOM 677 O O . GLN A 1 93 ? 13.401 7.637 -25.710 1.00 97.62 93 GLN A O 1
ATOM 682 N N . SER A 1 94 ? 14.759 6.824 -27.286 1.00 97.88 94 SER A N 1
ATOM 683 C CA . SER A 1 94 ? 15.393 5.810 -26.419 1.00 97.88 94 SER A CA 1
ATOM 684 C C . SER A 1 94 ? 15.889 6.375 -25.078 1.00 97.88 94 SER A C 1
ATOM 686 O O . SER A 1 94 ? 15.675 5.770 -24.023 1.00 97.88 94 SER A O 1
ATOM 688 N N . GLY A 1 95 ? 16.476 7.576 -25.086 1.00 98.25 95 GLY A N 1
ATOM 689 C CA . GLY A 1 95 ? 16.918 8.266 -23.871 1.00 98.25 95 GLY A CA 1
ATOM 690 C C . GLY A 1 95 ? 15.768 8.649 -22.931 1.00 98.25 95 GLY A C 1
ATOM 691 O O . GLY A 1 95 ? 15.900 8.549 -21.708 1.00 98.25 95 GLY A O 1
ATOM 692 N N . ALA A 1 96 ? 14.609 9.023 -23.483 1.00 98.50 96 ALA A N 1
ATOM 693 C CA . ALA A 1 96 ? 13.420 9.336 -22.695 1.00 98.50 96 ALA A CA 1
ATOM 694 C C . ALA A 1 96 ? 12.857 8.079 -22.015 1.00 98.50 96 ALA A C 1
ATOM 696 O O . ALA A 1 96 ? 12.574 8.108 -20.817 1.00 98.50 96 ALA A O 1
ATOM 697 N N . PHE A 1 97 ? 12.766 6.960 -22.739 1.00 98.56 97 PHE A N 1
ATOM 698 C CA . PHE A 1 97 ? 12.318 5.682 -22.179 1.00 98.56 97 PHE A CA 1
ATOM 699 C C . PHE A 1 97 ? 13.282 5.139 -21.115 1.00 98.56 97 PHE A C 1
ATOM 701 O O . PHE A 1 97 ? 12.849 4.693 -20.052 1.00 98.56 97 PHE A O 1
ATOM 708 N N . SER A 1 98 ? 14.592 5.274 -21.335 1.00 98.56 98 SER A N 1
ATOM 709 C CA . SER A 1 98 ? 15.606 4.919 -20.331 1.00 98.56 98 SER A CA 1
ATOM 710 C C . SER A 1 98 ? 15.433 5.740 -19.049 1.00 98.56 98 SER A C 1
ATOM 712 O O . SER A 1 98 ? 15.414 5.194 -17.947 1.00 98.56 98 SER A O 1
ATOM 714 N N . SER A 1 99 ? 15.193 7.047 -19.188 1.00 98.56 99 SER A N 1
ATOM 715 C CA . SER A 1 99 ? 14.920 7.936 -18.052 1.00 98.56 99 SER A CA 1
ATOM 716 C C . SER A 1 99 ? 13.630 7.560 -17.308 1.00 98.56 99 SER A C 1
ATOM 718 O O . SER A 1 99 ? 13.572 7.641 -16.080 1.00 98.56 99 SER A O 1
ATOM 720 N N . GLN A 1 100 ? 12.588 7.119 -18.023 1.00 98.69 100 GLN A N 1
ATOM 721 C CA . GLN A 1 100 ? 11.348 6.620 -17.417 1.00 98.69 100 GLN A CA 1
ATOM 722 C C . GLN A 1 100 ? 11.574 5.320 -16.634 1.00 98.69 100 GLN A C 1
ATOM 724 O O . GLN A 1 100 ? 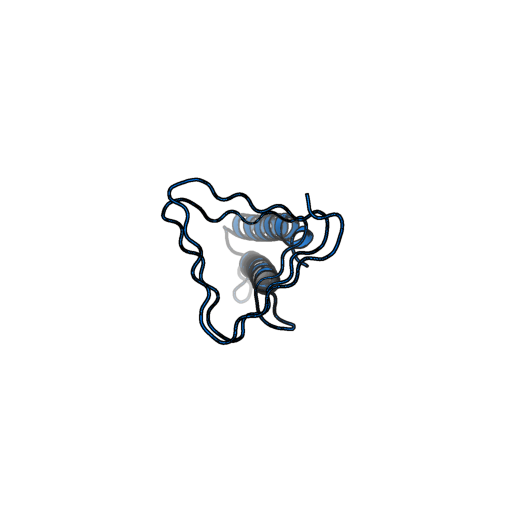11.054 5.194 -15.525 1.00 98.69 100 GLN A O 1
ATOM 729 N N . SER A 1 101 ? 12.395 4.401 -17.152 1.00 98.56 101 SER A N 1
ATOM 730 C CA . SER A 1 101 ? 12.797 3.185 -16.435 1.00 98.56 101 SER A CA 1
ATOM 731 C C . SER A 1 101 ? 13.508 3.515 -15.114 1.00 98.56 101 SER A C 1
ATOM 733 O O . SER A 1 101 ? 13.092 3.052 -14.048 1.00 98.56 101 SER A O 1
ATOM 735 N N . SER A 1 102 ? 14.491 4.423 -15.132 1.00 98.56 102 SER A N 1
ATOM 736 C CA . SER A 1 102 ? 15.169 4.893 -13.911 1.00 98.56 102 SER A CA 1
ATOM 737 C C . SER A 1 102 ? 14.219 5.598 -12.932 1.00 98.56 102 SER A C 1
ATOM 739 O O . SER A 1 102 ? 14.328 5.439 -11.710 1.00 98.56 102 SER A O 1
ATOM 741 N N . LYS A 1 103 ? 13.241 6.358 -13.443 1.00 98.69 103 LYS A N 1
ATOM 742 C CA . LYS A 1 103 ? 12.205 6.985 -12.613 1.00 98.69 103 LYS A CA 1
ATOM 743 C C . LYS A 1 103 ? 11.332 5.940 -11.918 1.00 98.69 103 LYS A C 1
ATOM 745 O O . LYS A 1 103 ? 11.048 6.105 -10.733 1.00 98.69 103 LYS A O 1
ATOM 750 N N . ALA A 1 104 ? 10.940 4.870 -12.609 1.00 98.69 104 ALA A N 1
ATOM 751 C CA . ALA A 1 104 ? 10.178 3.776 -12.012 1.00 98.69 104 ALA A CA 1
ATOM 752 C C . ALA A 1 104 ? 10.955 3.125 -10.854 1.00 98.69 104 ALA A C 1
ATOM 754 O O . ALA A 1 104 ? 10.420 3.005 -9.752 1.00 98.69 104 ALA A O 1
ATOM 755 N N . GLN A 1 105 ? 12.247 2.836 -11.045 1.00 98.19 105 GLN A N 1
ATOM 756 C CA . GLN A 1 105 ? 13.118 2.308 -9.983 1.00 98.19 105 GLN A CA 1
ATOM 757 C C . GLN A 1 105 ? 13.207 3.252 -8.770 1.00 98.19 105 GLN A C 1
ATOM 759 O O . GLN A 1 105 ? 13.163 2.808 -7.624 1.00 98.19 105 GLN A O 1
ATOM 764 N N . THR A 1 106 ? 13.258 4.565 -9.009 1.00 98.56 106 THR A N 1
ATOM 765 C CA . THR A 1 106 ? 13.269 5.584 -7.943 1.00 98.56 106 THR A CA 1
ATOM 766 C C . THR A 1 106 ? 11.945 5.654 -7.175 1.00 98.56 106 THR A C 1
ATOM 768 O O . THR A 1 106 ? 11.929 5.942 -5.982 1.00 98.56 106 THR A O 1
ATOM 771 N N . ILE A 1 107 ? 10.808 5.438 -7.839 1.00 98.56 107 ILE A N 1
ATOM 772 C CA . ILE A 1 107 ? 9.504 5.387 -7.163 1.00 98.56 107 ILE A CA 1
ATOM 773 C C . ILE A 1 107 ? 9.408 4.102 -6.338 1.00 98.56 107 ILE A C 1
ATOM 775 O O . ILE A 1 107 ? 9.021 4.154 -5.171 1.00 98.56 107 ILE A O 1
ATOM 779 N N . LYS A 1 108 ? 9.830 2.969 -6.910 1.00 98.19 108 LYS A N 1
ATOM 780 C CA . LYS A 1 108 ? 9.878 1.678 -6.221 1.00 98.19 108 LYS A CA 1
ATOM 781 C C . LYS A 1 108 ? 10.709 1.746 -4.938 1.00 98.19 108 LYS A C 1
ATOM 783 O O . LYS A 1 108 ? 10.236 1.303 -3.897 1.00 98.19 108 LYS A O 1
ATOM 788 N N . SER A 1 109 ? 11.888 2.370 -4.970 1.00 98.06 109 SER A N 1
ATOM 789 C CA . SER A 1 109 ? 12.753 2.485 -3.784 1.00 98.06 109 SER A CA 1
ATOM 790 C C . SER A 1 109 ? 12.152 3.322 -2.649 1.00 98.06 109 SER A C 1
ATOM 792 O O . SER A 1 109 ? 12.543 3.152 -1.497 1.00 98.06 109 SER A O 1
ATOM 794 N N . LYS A 1 110 ? 11.182 4.196 -2.946 1.00 97.81 110 LYS A N 1
ATOM 795 C CA . LYS A 1 110 ? 10.416 4.937 -1.932 1.00 97.81 110 LYS A CA 1
ATOM 796 C C . LYS A 1 110 ? 9.273 4.116 -1.341 1.00 97.81 110 LYS A C 1
ATOM 798 O O . LYS A 1 110 ? 8.920 4.339 -0.189 1.00 97.81 110 LYS A O 1
ATOM 803 N N . LEU A 1 111 ? 8.682 3.215 -2.127 1.00 97.44 111 LEU A N 1
ATOM 804 C CA . LEU A 1 111 ? 7.561 2.380 -1.698 1.00 97.44 111 LEU A CA 1
ATOM 805 C C . LEU A 1 111 ? 8.031 1.165 -0.895 1.00 97.44 111 LEU A C 1
ATOM 807 O O . LEU A 1 111 ? 7.473 0.900 0.163 1.00 97.44 111 LEU A O 1
ATOM 811 N N . ALA A 1 112 ? 9.061 0.460 -1.372 1.00 97.12 112 ALA A N 1
ATOM 812 C CA . ALA A 1 112 ? 9.523 -0.807 -0.802 1.00 97.12 112 ALA A CA 1
ATOM 813 C C . ALA A 1 112 ? 9.762 -0.785 0.727 1.00 97.12 112 ALA A C 1
ATOM 815 O O . ALA A 1 112 ? 9.363 -1.744 1.385 1.00 97.12 112 ALA A O 1
ATOM 816 N N . PRO A 1 113 ? 10.327 0.283 1.333 1.00 97.31 113 PRO A N 1
ATOM 817 C CA . PRO A 1 113 ? 10.548 0.335 2.781 1.00 97.31 113 PRO A CA 1
ATOM 818 C C . PRO A 1 113 ? 9.274 0.465 3.626 1.00 97.31 113 PRO A C 1
ATOM 820 O O . PRO A 1 113 ? 9.361 0.363 4.844 1.00 97.31 113 PRO A O 1
ATOM 823 N N . LEU A 1 114 ? 8.123 0.749 3.007 1.00 96.94 114 LEU A N 1
ATOM 824 C CA . LEU A 1 114 ? 6.842 0.950 3.692 1.00 96.94 114 LEU A CA 1
ATOM 825 C C . LEU A 1 114 ? 5.979 -0.316 3.726 1.00 96.94 114 LEU A C 1
ATOM 827 O O . LEU A 1 114 ? 4.889 -0.301 4.298 1.00 96.94 114 LEU A O 1
ATOM 831 N N . ILE A 1 115 ? 6.419 -1.385 3.066 1.00 96.75 115 ILE A N 1
ATOM 832 C CA . ILE A 1 115 ? 5.641 -2.607 2.893 1.00 96.75 115 ILE A CA 1
ATOM 833 C C . ILE A 1 115 ? 6.021 -3.599 3.988 1.00 96.75 115 ILE A C 1
ATOM 835 O O . ILE A 1 115 ? 7.200 -3.927 4.119 1.00 96.75 115 ILE A O 1
ATOM 839 N N . GLU A 1 116 ? 5.024 -4.074 4.740 1.00 94.12 116 GLU A N 1
ATOM 840 C CA . GLU A 1 116 ? 5.184 -5.213 5.659 1.00 94.12 116 GLU A CA 1
ATOM 841 C C . GLU A 1 116 ? 5.574 -6.501 4.917 1.00 94.12 116 GLU A C 1
ATOM 843 O O . GLU A 1 116 ? 5.006 -6.764 3.824 1.00 94.12 116 GLU A O 1
#

Sequence (116 aa):
MTGGNKTVSVLGSINDTTASNRTIGTGGTLQEKIVGLAQRVSDEKNKLVAPLSYVGSEGQNIFRLLEDTIQLLGEVASAVATHTHRGSPPPDQSGAFSSQSSKAQTIKSKLAPLIE

Foldseek 3Di:
DPPDDDDDDDPDDDDDDDPDDDDDDDPDDDDDDDPDDDDDDDPPDDDDDDQADADDDVPDGVLVVVLVVLQVQLVVLQCLLQDDDPPHGRDPCSVVSNVSSVVSVVVSVVSVRHHD

Secondary structure (DSSP, 8-state):
--SS------SS------SS------SS------SS------SS------SSB--EETTEEHHHHHHHHHHHHHHHHHHHHH--STTPPPPTTHHHHHHHHHHHHHHHHHHGGGB-

pLDDT: mean 96.07, std 4.8, range [62.53, 98.75]

Organism: NCBI:txid1908260